Protein AF-A0A528C7E6-F1 (afdb_monomer_lite)

Sequence (175 aa):
MKSNLAALIAERKRYTLQKDDLTEEREGLDQNIRVALQEGREDLARAGIGRQDDIDAQAASIDKLIQDVDVRIDEARGALSAASAARRDSEERVTIARRAREAQKPGTVGNADGGFRKPAPGDRIAAALSSVARLTDLPAGKPRDNDLVELEEFGRQRRIDDRLATLRSELKSKK

Secondary structure (DSSP, 8-state):
-HHHHHHHHHHHHHHHHHHHHHHHHHHHHHHHHHHHHHTT-HHHHHHHHHHHHHHHHHHHHHHHHHHHHHHHHHHHHHHHHHHHHHHHHHHHHHHHHHHHHHT--S-----------PPPSSSHHHHHHHHHTTTS---TTPPPPHHHHHHHHHHHHHHHHHHHHHHHHHHHHT-

pLDDT: mean 84.11, std 18.46, range [39.59, 98.56]

Radius of gyration: 30.71 Å; chains: 1; bounding box: 66×32×84 Å

Foldseek 3Di:
DVVVLVVLVVVLVVLVVVLVVLVVVLVVLVVVLLVCVVVVVLVSNLVSLLSNVVSVVVSVVSVVVSVVSVVVSVVVVVVVVVVVVVVVVVVVVVVVVVVVVVPDDPDDDDDDDDDDDDDDPPDPPVVVVVVVVPPPPDPPDDPDDVVVVVVVVVVSSVVSVVVSVVSSVVVVVVD

Structure (mmCIF, N/CA/C/O backbone):
data_AF-A0A528C7E6-F1
#
_entry.id   AF-A0A528C7E6-F1
#
loop_
_atom_site.group_PDB
_atom_site.id
_atom_site.type_symbol
_atom_site.label_atom_id
_atom_site.label_alt_id
_atom_site.label_comp_id
_atom_site.label_asym_id
_atom_site.label_entity_id
_atom_site.label_seq_id
_atom_site.pdbx_PDB_ins_code
_atom_site.Cartn_x
_atom_site.Cartn_y
_atom_site.Cartn_z
_atom_site.occupancy
_atom_site.B_iso_or_equiv
_atom_site.auth_seq_id
_atom_site.auth_comp_id
_atom_site.auth_asym_id
_atom_site.auth_atom_id
_atom_site.pdbx_PDB_model_num
ATOM 1 N N . MET A 1 1 ? 10.446 -4.651 -25.663 1.00 65.00 1 MET A N 1
ATOM 2 C CA . MET A 1 1 ? 10.481 -3.351 -24.946 1.00 65.00 1 MET A CA 1
ATOM 3 C C . MET A 1 1 ? 9.103 -2.713 -24.782 1.00 65.00 1 MET A C 1
ATOM 5 O O . MET A 1 1 ? 8.677 -2.603 -23.644 1.00 65.00 1 MET A O 1
ATOM 9 N N . LYS A 1 2 ? 8.356 -2.372 -25.848 1.00 71.50 2 LYS A N 1
ATOM 10 C CA . LYS A 1 2 ? 7.000 -1.782 -25.707 1.00 71.50 2 LYS A CA 1
ATOM 11 C C . LYS A 1 2 ? 6.023 -2.644 -24.884 1.00 71.50 2 LYS A C 1
ATOM 13 O O . LYS A 1 2 ? 5.326 -2.116 -24.031 1.00 71.50 2 LYS A O 1
ATOM 18 N N . SER A 1 3 ? 6.052 -3.967 -25.075 1.00 82.06 3 SER A N 1
ATOM 19 C CA . SER A 1 3 ? 5.249 -4.914 -24.280 1.00 82.06 3 SER A CA 1
ATOM 20 C C . SER A 1 3 ? 5.619 -4.939 -22.791 1.00 82.06 3 SER A C 1
ATOM 22 O O . SER A 1 3 ? 4.750 -5.184 -21.967 1.00 82.06 3 SER A O 1
ATOM 24 N N . ASN A 1 4 ? 6.884 -4.674 -22.440 1.00 91.19 4 ASN A N 1
ATOM 25 C CA . ASN A 1 4 ? 7.329 -4.646 -21.043 1.00 91.19 4 ASN A CA 1
ATOM 26 C C . ASN A 1 4 ? 6.835 -3.374 -20.341 1.00 91.19 4 ASN A C 1
ATOM 28 O O . ASN A 1 4 ? 6.306 -3.438 -19.243 1.00 91.19 4 ASN A O 1
ATOM 32 N N . LEU A 1 5 ? 6.925 -2.223 -21.017 1.00 93.94 5 LEU A N 1
ATOM 33 C CA . LEU A 1 5 ? 6.391 -0.962 -20.49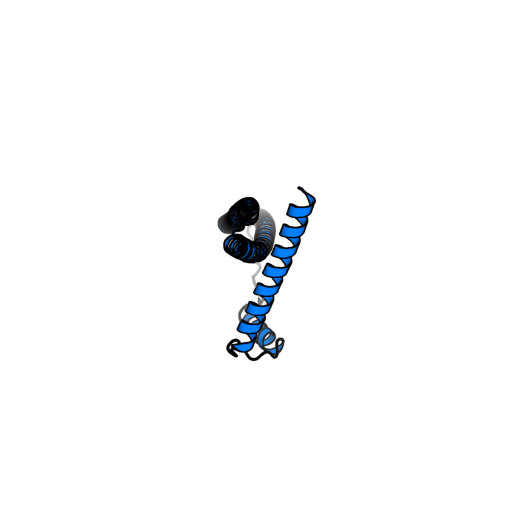7 1.00 93.94 5 LEU A CA 1
ATOM 34 C C . LEU A 1 5 ? 4.869 -1.031 -20.283 1.00 93.94 5 LEU A C 1
ATOM 36 O O . LEU A 1 5 ? 4.376 -0.573 -19.260 1.00 93.94 5 LEU A O 1
ATOM 40 N N . ALA A 1 6 ? 4.130 -1.631 -21.222 1.00 95.44 6 ALA A N 1
ATOM 41 C CA . ALA A 1 6 ? 2.690 -1.833 -21.066 1.00 95.44 6 ALA A CA 1
ATOM 42 C C . ALA A 1 6 ? 2.355 -2.727 -19.857 1.00 95.44 6 ALA A C 1
ATOM 44 O O . ALA A 1 6 ? 1.427 -2.415 -19.114 1.00 95.44 6 ALA A O 1
ATOM 45 N N . ALA A 1 7 ? 3.133 -3.792 -19.631 1.00 97.06 7 ALA A N 1
ATOM 46 C CA . ALA A 1 7 ? 2.972 -4.663 -18.469 1.00 97.06 7 ALA A CA 1
ATOM 47 C C . ALA A 1 7 ? 3.229 -3.919 -17.146 1.00 97.06 7 ALA A C 1
ATOM 49 O O . ALA A 1 7 ? 2.415 -4.024 -16.235 1.00 97.06 7 ALA A O 1
ATOM 50 N N . LEU A 1 8 ? 4.286 -3.101 -17.069 1.00 97.75 8 LEU A N 1
ATOM 51 C CA . LEU A 1 8 ? 4.590 -2.285 -15.884 1.00 97.75 8 LEU A CA 1
ATOM 52 C C . LEU A 1 8 ? 3.483 -1.267 -15.572 1.00 97.75 8 LEU A C 1
ATOM 54 O O . LEU A 1 8 ? 3.098 -1.089 -14.421 1.00 97.75 8 LEU A O 1
ATOM 58 N N . ILE A 1 9 ? 2.921 -0.620 -16.597 1.00 97.62 9 ILE A N 1
ATOM 59 C CA . ILE A 1 9 ? 1.802 0.320 -16.419 1.00 97.62 9 ILE A CA 1
ATOM 60 C C . ILE A 1 9 ? 0.554 -0.408 -15.897 1.00 97.62 9 ILE A C 1
ATOM 62 O O . ILE A 1 9 ? -0.154 0.119 -15.037 1.00 97.62 9 ILE A O 1
ATOM 66 N N . ALA A 1 10 ? 0.279 -1.613 -16.403 1.00 98.06 10 ALA A N 1
ATOM 67 C CA . ALA A 1 10 ? -0.830 -2.431 -15.920 1.00 98.06 10 ALA A CA 1
ATOM 68 C C . ALA A 1 10 ? -0.615 -2.884 -14.466 1.00 98.06 10 ALA A C 1
ATOM 70 O O . ALA A 1 10 ? -1.550 -2.824 -13.669 1.00 98.06 10 ALA A O 1
ATOM 71 N N . GLU A 1 11 ? 0.611 -3.276 -14.111 1.00 98.00 11 GLU A N 1
ATOM 72 C CA . GLU A 1 11 ? 1.003 -3.629 -12.742 1.00 98.00 11 GLU A CA 1
ATOM 73 C C . GLU A 1 11 ? 0.786 -2.453 -11.780 1.00 98.00 11 GLU A C 1
ATOM 75 O O . GLU A 1 11 ? 0.073 -2.598 -10.788 1.00 98.00 11 GLU A O 1
ATOM 80 N N . ARG A 1 12 ? 1.285 -1.259 -12.129 1.00 98.31 12 ARG A N 1
ATOM 81 C CA . ARG A 1 12 ? 1.049 -0.026 -11.363 1.00 98.31 12 ARG A CA 1
ATOM 82 C C . ARG A 1 12 ? -0.440 0.224 -11.139 1.00 98.31 12 ARG A C 1
ATOM 84 O O . ARG A 1 12 ? -0.858 0.479 -10.016 1.00 98.31 12 ARG A O 1
ATOM 91 N N . LYS A 1 13 ? -1.249 0.130 -12.202 1.00 98.38 13 LYS A N 1
ATOM 92 C CA . LYS A 1 13 ? -2.700 0.346 -12.118 1.00 98.38 13 LYS A CA 1
ATOM 93 C C . LYS A 1 13 ? -3.366 -0.655 -11.174 1.00 98.38 13 LYS A C 1
ATOM 95 O O . LYS A 1 13 ? -4.259 -0.269 -10.430 1.00 98.38 13 LYS A O 1
ATOM 100 N N . ARG A 1 14 ? -2.939 -1.920 -11.191 1.00 98.50 14 ARG A N 1
ATOM 101 C CA . ARG A 1 14 ? -3.454 -2.943 -10.273 1.00 98.50 14 ARG A CA 1
ATOM 102 C C . ARG A 1 14 ? -3.156 -2.585 -8.817 1.00 98.50 14 ARG A C 1
ATOM 104 O O . ARG A 1 14 ? -4.059 -2.689 -7.997 1.00 98.50 14 ARG A O 1
ATOM 111 N N . TYR A 1 15 ? -1.935 -2.147 -8.508 1.00 98.50 15 TYR A N 1
ATOM 112 C CA . TYR A 1 15 ? -1.591 -1.702 -7.155 1.00 98.50 15 TYR A CA 1
ATOM 113 C C . TYR A 1 15 ? -2.397 -0.474 -6.726 1.00 98.50 15 TYR A C 1
ATOM 115 O O . TYR A 1 15 ? -2.854 -0.427 -5.591 1.00 98.50 15 TYR A O 1
ATOM 123 N N . THR A 1 16 ? -2.633 0.481 -7.631 1.00 98.38 16 THR A N 1
ATOM 124 C CA . THR A 1 16 ? -3.508 1.628 -7.344 1.00 98.38 16 THR A CA 1
ATOM 125 C C . THR A 1 16 ? -4.923 1.178 -6.990 1.00 98.38 16 THR A C 1
ATOM 127 O O . THR A 1 16 ? -5.406 1.539 -5.929 1.00 98.38 16 THR A O 1
ATOM 130 N N . LEU A 1 17 ? -5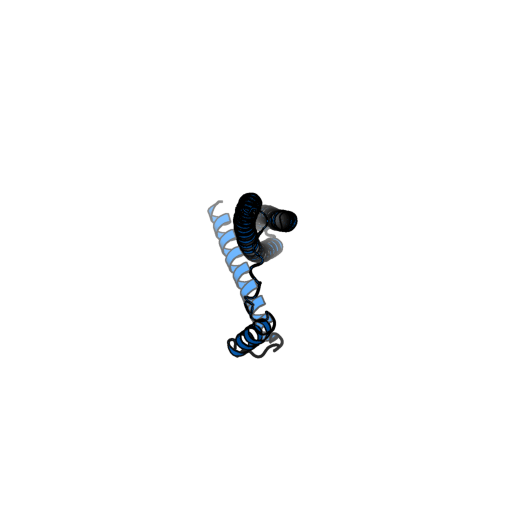.541 0.319 -7.806 1.00 98.56 17 LEU A N 1
ATOM 131 C CA . LEU A 1 17 ? -6.888 -0.194 -7.523 1.00 98.56 17 LEU A CA 1
ATOM 132 C C . LEU A 1 17 ? -6.949 -0.947 -6.190 1.00 98.56 17 LEU A C 1
ATOM 134 O O . LEU A 1 17 ? -7.847 -0.719 -5.397 1.00 98.56 17 LEU A O 1
ATOM 138 N N . GLN A 1 18 ? -5.952 -1.787 -5.906 1.00 98.38 18 GLN A N 1
ATOM 139 C CA . GLN A 1 18 ? -5.884 -2.501 -4.632 1.00 98.38 18 GLN A CA 1
ATOM 140 C C . GLN A 1 18 ? -5.774 -1.544 -3.432 1.00 98.38 18 GLN A C 1
ATOM 142 O O . GLN A 1 18 ? -6.316 -1.825 -2.365 1.00 98.38 18 GLN A O 1
ATOM 147 N N . LYS A 1 19 ? -5.057 -0.424 -3.581 1.00 98.19 19 LYS A N 1
ATOM 148 C CA . LYS A 1 19 ? -4.978 0.614 -2.549 1.00 98.19 19 LYS A CA 1
ATOM 149 C C . LYS A 1 19 ? -6.312 1.345 -2.380 1.00 98.19 19 LYS A C 1
ATOM 151 O O . LYS A 1 19 ? -6.688 1.649 -1.248 1.00 98.19 19 LYS A O 1
ATOM 156 N N . ASP A 1 20 ? -7.002 1.627 -3.479 1.00 98.12 20 ASP A N 1
ATOM 157 C CA . ASP A 1 20 ? -8.311 2.279 -3.458 1.00 98.12 20 ASP A CA 1
ATOM 158 C C . ASP A 1 20 ? -9.330 1.387 -2.727 1.00 98.12 20 ASP A C 1
ATOM 160 O O . ASP A 1 20 ? -9.953 1.849 -1.775 1.00 98.12 20 ASP A O 1
ATOM 164 N N . ASP A 1 21 ? -9.377 0.086 -3.042 1.00 98.25 21 ASP A N 1
ATOM 165 C CA . ASP A 1 21 ? -10.235 -0.897 -2.358 1.00 98.25 21 ASP A CA 1
ATOM 166 C C . ASP A 1 21 ? -9.981 -0.928 -0.835 1.00 98.25 21 ASP A C 1
ATOM 168 O O . ASP A 1 21 ? -10.910 -0.945 -0.026 1.00 98.25 21 ASP A O 1
ATOM 172 N N . LEU A 1 22 ? -8.707 -0.902 -0.421 1.00 98.12 22 LEU A N 1
ATOM 173 C CA . LEU A 1 22 ? -8.324 -0.831 0.994 1.00 98.12 22 LEU A CA 1
ATOM 174 C C . LEU A 1 22 ? -8.768 0.483 1.652 1.00 98.12 22 LEU A C 1
ATOM 176 O O . LEU A 1 22 ? -9.161 0.494 2.819 1.00 98.12 22 LEU A O 1
ATOM 180 N N . THR A 1 23 ? -8.709 1.591 0.916 1.00 95.94 23 THR A N 1
ATOM 181 C CA . THR A 1 23 ? -9.137 2.906 1.411 1.00 95.94 23 THR A CA 1
ATOM 182 C C . THR A 1 23 ? -10.649 2.927 1.630 1.00 95.94 23 THR A C 1
ATOM 184 O O . THR A 1 23 ? -11.101 3.349 2.693 1.00 95.94 23 THR A O 1
ATOM 187 N N . GLU A 1 24 ? -11.422 2.380 0.692 1.00 97.19 24 GLU A N 1
ATOM 188 C CA . GLU A 1 24 ? -12.873 2.224 0.833 1.00 97.19 24 GLU A CA 1
ATOM 189 C C . GLU A 1 24 ? -13.240 1.314 2.020 1.00 97.19 24 GLU A C 1
ATOM 191 O O . GLU A 1 24 ? -14.115 1.656 2.822 1.00 97.19 24 GLU A O 1
ATOM 196 N N . GLU A 1 25 ? -12.537 0.186 2.204 1.00 97.25 25 GLU A N 1
ATOM 197 C CA . GLU A 1 25 ? -12.730 -0.692 3.369 1.00 97.25 25 GLU A CA 1
ATOM 198 C C . GLU A 1 25 ? -12.493 0.074 4.682 1.00 97.25 25 GLU A C 1
ATOM 200 O O . GLU A 1 25 ? -13.289 -0.009 5.626 1.00 97.25 25 GLU A O 1
ATOM 205 N N . ARG A 1 26 ? -11.413 0.858 4.739 1.00 97.31 26 ARG A N 1
ATOM 206 C CA . ARG A 1 26 ? -11.045 1.661 5.908 1.00 97.31 26 ARG A CA 1
ATOM 207 C C . ARG A 1 26 ? -12.098 2.716 6.249 1.00 97.31 26 ARG A C 1
ATOM 209 O O . ARG A 1 26 ? -12.416 2.890 7.429 1.00 97.31 26 ARG A O 1
ATOM 216 N N . GLU A 1 27 ? -12.637 3.401 5.244 1.00 94.75 27 GLU A N 1
ATOM 217 C CA . GLU A 1 27 ? -13.721 4.378 5.408 1.00 94.75 27 GLU A CA 1
ATOM 218 C C . GLU A 1 27 ? -15.009 3.712 5.913 1.00 94.75 27 GLU A C 1
ATOM 220 O O . GLU A 1 27 ? -15.680 4.233 6.809 1.00 94.75 27 GLU A O 1
ATOM 225 N N . GLY A 1 28 ? -15.326 2.510 5.421 1.00 96.06 28 GLY A N 1
ATOM 226 C CA . GLY A 1 28 ? -16.428 1.705 5.949 1.00 96.06 28 GLY A CA 1
ATOM 227 C C . GLY A 1 28 ? -16.250 1.363 7.435 1.00 96.06 28 GLY A C 1
ATOM 228 O O . GLY A 1 28 ? -17.201 1.440 8.222 1.00 96.06 28 GLY A O 1
ATOM 229 N N . LEU A 1 29 ? -15.021 1.045 7.855 1.00 96.88 29 LEU A N 1
ATOM 230 C CA . LEU A 1 29 ? -14.702 0.790 9.263 1.00 96.88 29 LEU A CA 1
ATOM 231 C C . LEU A 1 29 ? -14.889 2.029 10.143 1.00 96.88 29 LEU A C 1
ATOM 233 O O . LEU A 1 29 ? -15.369 1.876 11.265 1.00 96.88 29 LEU A O 1
ATOM 237 N N . ASP A 1 30 ? -14.592 3.239 9.653 1.00 94.62 30 ASP A N 1
ATOM 238 C CA . ASP A 1 30 ? -14.800 4.477 10.424 1.00 94.62 30 ASP A CA 1
ATOM 239 C C . ASP A 1 30 ? -16.258 4.612 10.877 1.00 94.62 30 ASP A C 1
ATOM 241 O O . ASP A 1 30 ? -16.538 4.975 12.025 1.00 94.62 30 ASP A O 1
ATOM 245 N N . GLN A 1 31 ? -17.203 4.294 9.990 1.00 94.38 31 GLN A N 1
ATOM 246 C CA . GLN A 1 31 ? -18.621 4.330 10.327 1.00 94.38 31 GLN A CA 1
ATOM 247 C C . GLN A 1 31 ? -18.993 3.231 11.330 1.00 94.38 31 GLN A C 1
ATOM 249 O O . GLN A 1 31 ? -19.659 3.511 12.330 1.00 94.38 31 GLN A O 1
ATOM 254 N N . ASN A 1 32 ? -18.522 2.002 11.111 1.00 96.19 32 ASN A N 1
ATOM 255 C CA . ASN A 1 32 ? -18.817 0.862 11.982 1.00 96.19 32 ASN A CA 1
ATOM 256 C C . ASN A 1 32 ? -18.259 1.043 13.403 1.00 96.19 32 ASN A C 1
ATOM 258 O O . ASN A 1 32 ? -18.938 0.715 14.375 1.00 96.19 32 ASN A O 1
ATOM 262 N N . ILE A 1 33 ? -17.061 1.620 13.546 1.00 97.12 33 ILE A N 1
ATOM 263 C CA . ILE A 1 33 ? -16.441 1.915 14.847 1.00 97.12 33 ILE A CA 1
ATOM 264 C C . ILE A 1 33 ? -17.297 2.908 15.638 1.00 97.12 33 ILE A C 1
ATOM 266 O O . ILE A 1 33 ? -17.516 2.721 16.836 1.00 97.12 33 ILE A O 1
ATOM 270 N N . ARG A 1 34 ? -17.821 3.954 14.983 1.00 94.88 34 ARG A N 1
ATOM 271 C CA . ARG A 1 34 ? -18.697 4.935 15.644 1.00 94.88 34 ARG A CA 1
ATOM 272 C C . ARG A 1 34 ? -20.003 4.304 16.115 1.00 94.88 34 ARG A C 1
ATOM 274 O O . ARG A 1 34 ? -20.414 4.576 17.240 1.00 94.88 34 ARG A O 1
ATOM 281 N N . VAL A 1 35 ? -20.624 3.459 15.289 1.00 96.06 35 VAL A N 1
ATOM 282 C CA . VAL A 1 35 ? -21.840 2.717 15.666 1.00 96.06 35 VAL A CA 1
ATOM 283 C C . VAL A 1 35 ? -21.555 1.806 16.861 1.00 96.06 35 VAL A C 1
ATOM 285 O O . VAL A 1 35 ? -22.248 1.894 17.871 1.00 96.06 35 VAL A O 1
ATOM 288 N N . ALA A 1 36 ? -20.473 1.024 16.813 1.00 96.38 36 ALA A N 1
ATOM 289 C CA . ALA A 1 36 ? -20.076 0.145 17.910 1.00 96.38 36 ALA A CA 1
ATOM 290 C C . ALA A 1 36 ? -19.856 0.913 19.227 1.00 96.38 36 ALA A C 1
ATOM 292 O O . ALA A 1 36 ? -20.334 0.491 20.278 1.00 96.38 36 ALA A O 1
ATOM 293 N N . LEU A 1 37 ? -19.201 2.079 19.179 1.00 95.81 37 LEU A N 1
ATOM 294 C CA . LEU A 1 37 ? -19.024 2.944 20.350 1.00 95.81 37 LEU A CA 1
ATOM 295 C C . LEU A 1 37 ? -20.350 3.482 20.904 1.00 95.81 37 LEU A C 1
ATOM 297 O O . LEU A 1 37 ? -20.514 3.565 22.119 1.00 95.81 37 LEU A O 1
ATOM 301 N N . GLN A 1 38 ? -21.294 3.854 20.038 1.00 94.31 38 GLN A N 1
ATOM 302 C CA . GLN A 1 38 ? -22.616 4.331 20.456 1.00 94.31 38 GLN A CA 1
ATOM 303 C C . GLN A 1 38 ? -23.463 3.221 21.090 1.00 94.31 38 GLN A C 1
ATOM 305 O O . GLN A 1 38 ? -24.203 3.493 22.034 1.00 94.31 38 GLN A O 1
ATOM 310 N N . GLU A 1 39 ? -23.317 1.987 20.609 1.00 95.75 39 GLU A N 1
ATOM 311 C CA . GLU A 1 39 ? -23.972 0.788 21.144 1.00 95.75 39 GLU A CA 1
ATOM 312 C C . GLU A 1 39 ? -23.271 0.210 22.388 1.00 95.75 39 GLU A C 1
ATOM 314 O O . GLU A 1 39 ? -23.733 -0.781 22.950 1.00 95.75 39 GLU A O 1
ATOM 319 N N . GLY A 1 40 ? -22.151 0.797 22.831 1.00 93.56 40 GLY A N 1
ATOM 320 C CA . GLY A 1 40 ? -21.367 0.296 23.967 1.00 93.56 40 GLY A CA 1
ATOM 321 C C . GLY A 1 40 ? -20.566 -0.980 23.671 1.00 93.56 40 GLY A C 1
ATOM 322 O O . GLY A 1 40 ? -20.067 -1.625 24.591 1.00 93.56 40 GLY A O 1
ATOM 323 N N . ARG A 1 41 ? -20.414 -1.344 22.395 1.00 96.75 41 ARG A N 1
ATOM 324 C CA . ARG A 1 41 ? -19.663 -2.515 21.912 1.00 96.75 41 ARG A CA 1
ATOM 325 C C . ARG A 1 41 ? -18.195 -2.164 21.690 1.00 96.75 41 ARG A C 1
ATOM 327 O O . ARG A 1 41 ? -17.700 -2.053 20.567 1.00 96.75 41 ARG A O 1
ATOM 334 N N . GLU A 1 42 ? -17.500 -1.906 22.791 1.00 94.88 42 GLU A N 1
ATOM 335 C CA . GLU A 1 42 ? -16.117 -1.416 22.782 1.00 94.88 42 GLU A CA 1
ATOM 336 C C . GLU A 1 42 ? -15.113 -2.431 22.219 1.00 94.88 42 GLU A C 1
ATOM 338 O O . GLU A 1 42 ? -14.096 -2.039 21.648 1.00 94.88 42 GLU A O 1
ATOM 343 N N . ASP A 1 43 ? -15.410 -3.722 22.351 1.00 96.25 43 ASP A N 1
ATOM 344 C CA . ASP A 1 43 ? -14.664 -4.838 21.772 1.00 96.25 43 ASP A CA 1
ATOM 345 C C . ASP A 1 43 ? -14.657 -4.779 20.237 1.00 96.25 43 ASP A C 1
ATOM 347 O O . ASP A 1 43 ? -13.596 -4.871 19.616 1.00 96.25 43 ASP A O 1
ATOM 351 N N . LEU A 1 44 ? -15.818 -4.524 19.625 1.00 96.75 44 LEU A N 1
ATOM 352 C CA . LEU A 1 44 ? -15.927 -4.330 18.180 1.00 96.75 44 LEU A CA 1
ATOM 353 C C . LEU A 1 44 ? -15.223 -3.059 17.714 1.00 96.75 44 LEU A C 1
ATOM 355 O O . LEU A 1 44 ? -14.557 -3.073 16.682 1.00 96.75 44 LEU A O 1
ATOM 359 N N . ALA A 1 45 ? -15.352 -1.965 18.466 1.00 97.25 45 ALA A N 1
ATOM 360 C CA . ALA A 1 45 ? -14.655 -0.724 18.145 1.00 97.25 45 ALA A CA 1
ATOM 361 C C . ALA A 1 45 ? -13.129 -0.922 18.181 1.00 97.25 45 ALA A C 1
ATOM 363 O O . ALA A 1 45 ? -12.428 -0.502 17.264 1.00 97.25 45 ALA A O 1
ATOM 364 N N . ARG A 1 46 ? -12.620 -1.627 19.200 1.00 96.69 46 ARG A N 1
ATOM 365 C CA . ARG A 1 46 ? -11.203 -1.993 19.340 1.00 96.69 46 ARG A CA 1
ATOM 366 C C . ARG A 1 46 ? -10.728 -2.865 18.175 1.00 96.69 46 ARG A C 1
ATOM 368 O O . ARG A 1 46 ? -9.683 -2.578 17.594 1.00 96.69 46 ARG A O 1
ATOM 375 N N . ALA A 1 47 ? -11.505 -3.882 17.795 1.00 96.56 47 ALA A N 1
ATOM 376 C CA . ALA A 1 47 ? -11.204 -4.727 16.640 1.00 96.56 47 ALA A CA 1
ATOM 377 C C . ALA A 1 47 ? -11.199 -3.931 15.322 1.00 96.56 47 ALA A C 1
ATOM 379 O O . ALA A 1 47 ? -10.296 -4.099 14.504 1.00 96.56 47 ALA A O 1
ATOM 380 N N . GLY A 1 48 ? -12.163 -3.021 15.144 1.00 97.38 48 GLY A N 1
ATOM 381 C CA . GLY A 1 48 ? -12.243 -2.137 13.983 1.00 97.38 48 GLY A CA 1
ATOM 382 C C . GLY A 1 48 ? -11.030 -1.215 13.861 1.00 97.38 48 GLY A C 1
ATOM 383 O O . GLY A 1 48 ? -10.441 -1.134 12.787 1.00 97.38 48 GLY A O 1
ATOM 384 N N . ILE A 1 49 ? -10.601 -0.582 14.958 1.00 97.69 49 ILE A N 1
ATOM 385 C CA 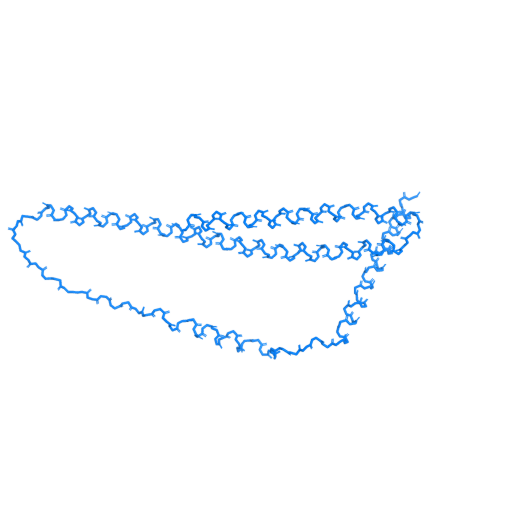. ILE A 1 49 ? -9.388 0.256 14.984 1.00 97.69 49 ILE A CA 1
ATOM 386 C C . ILE A 1 49 ? -8.147 -0.576 14.637 1.00 97.69 49 ILE A C 1
ATOM 388 O O . ILE A 1 49 ? -7.335 -0.145 13.824 1.00 97.69 49 ILE A O 1
ATOM 392 N N . GLY A 1 50 ? -8.019 -1.784 15.197 1.00 97.19 50 GLY A N 1
ATOM 393 C CA . GLY A 1 50 ? -6.914 -2.684 14.859 1.00 97.19 50 GLY A CA 1
ATOM 394 C C . GLY A 1 50 ? -6.884 -3.041 13.370 1.00 97.19 50 GLY A C 1
ATOM 395 O O . GLY A 1 50 ? -5.827 -3.000 12.748 1.00 97.19 50 GLY A O 1
ATOM 396 N N . ARG A 1 51 ? -8.047 -3.315 12.766 1.00 97.50 51 ARG A N 1
ATOM 397 C CA . ARG A 1 51 ? -8.148 -3.557 11.321 1.00 97.50 51 ARG A CA 1
ATOM 398 C C . ARG A 1 51 ? -7.778 -2.318 10.500 1.00 97.50 51 ARG A C 1
ATOM 400 O O . ARG A 1 51 ? -7.128 -2.473 9.473 1.00 97.50 51 ARG A O 1
ATOM 407 N N . GLN A 1 52 ? -8.141 -1.113 10.943 1.00 97.62 52 GLN A N 1
ATOM 408 C CA . GLN A 1 52 ? -7.708 0.124 10.283 1.00 97.62 52 GLN A CA 1
ATOM 409 C C . GLN A 1 52 ? -6.187 0.284 10.302 1.00 97.62 52 GLN A C 1
ATOM 411 O O . GLN A 1 52 ? -5.617 0.603 9.265 1.00 97.62 52 GLN A O 1
ATOM 416 N N . ASP A 1 53 ? -5.532 0.024 11.439 1.00 96.38 53 ASP A N 1
ATOM 417 C CA . ASP A 1 53 ? -4.064 0.052 11.529 1.00 96.38 53 ASP A CA 1
ATOM 418 C C . ASP A 1 53 ? -3.426 -0.954 10.553 1.00 96.38 53 ASP A C 1
ATOM 420 O O . ASP A 1 53 ? -2.446 -0.640 9.874 1.00 96.38 53 ASP A O 1
ATOM 424 N N . ASP A 1 54 ? -3.996 -2.159 10.451 1.00 96.81 54 ASP A N 1
ATOM 425 C CA . ASP A 1 54 ? -3.499 -3.194 9.541 1.00 96.81 54 ASP A CA 1
ATOM 426 C C . ASP A 1 54 ? -3.681 -2.790 8.068 1.00 96.81 54 ASP A C 1
ATOM 428 O O . ASP A 1 54 ? -2.790 -3.022 7.247 1.00 96.81 54 ASP A O 1
ATOM 432 N N . ILE A 1 55 ? -4.814 -2.168 7.726 1.00 98.12 55 ILE A N 1
ATOM 433 C CA . ILE A 1 55 ? -5.073 -1.620 6.389 1.00 98.12 55 ILE A CA 1
ATOM 434 C C . ILE A 1 55 ? -4.096 -0.483 6.073 1.00 98.12 55 ILE A C 1
ATOM 436 O O . ILE A 1 55 ? -3.508 -0.476 4.993 1.00 98.12 55 ILE A O 1
ATOM 440 N N . ASP A 1 56 ? -3.865 0.438 7.012 1.00 96.44 56 ASP A N 1
ATOM 441 C CA . ASP A 1 56 ? -2.938 1.562 6.839 1.00 96.44 56 ASP A CA 1
ATOM 442 C C . ASP A 1 56 ? -1.504 1.057 6.588 1.00 96.44 56 ASP A C 1
ATOM 444 O O . ASP A 1 56 ? -0.796 1.556 5.706 1.00 96.44 56 ASP A O 1
ATOM 448 N N . ALA A 1 57 ? -1.090 -0.003 7.289 1.00 96.62 57 ALA A N 1
ATOM 449 C CA . ALA A 1 57 ? 0.190 -0.664 7.048 1.00 96.62 57 ALA A CA 1
ATOM 450 C C . ALA A 1 57 ? 0.264 -1.327 5.658 1.00 96.62 57 ALA A C 1
ATOM 452 O O . ALA A 1 57 ? 1.288 -1.219 4.973 1.00 96.62 57 ALA A O 1
ATOM 453 N N . GLN A 1 58 ? -0.810 -1.990 5.217 1.00 98.19 58 GLN A N 1
ATOM 454 C CA . GLN A 1 58 ? -0.890 -2.585 3.878 1.00 98.19 58 GLN A CA 1
ATOM 455 C C . GLN A 1 58 ? -0.834 -1.517 2.781 1.00 98.19 58 GLN A C 1
ATOM 457 O O . GLN A 1 58 ? -0.046 -1.655 1.843 1.00 98.19 58 GLN A O 1
ATOM 462 N N . ALA A 1 59 ? -1.595 -0.430 2.921 1.00 98.00 59 ALA A N 1
ATOM 463 C CA . ALA A 1 59 ? -1.596 0.694 1.990 1.00 98.00 59 ALA A CA 1
ATOM 464 C C . ALA A 1 59 ? -0.200 1.327 1.876 1.00 98.00 59 ALA A C 1
A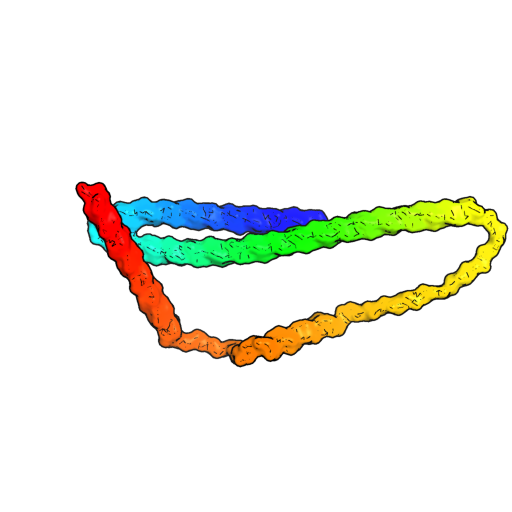TOM 466 O O . ALA A 1 59 ? 0.291 1.538 0.767 1.00 98.00 59 ALA A O 1
ATOM 467 N N . ALA A 1 60 ? 0.493 1.526 3.003 1.00 97.62 60 ALA A N 1
ATOM 468 C CA . ALA A 1 60 ? 1.868 2.021 3.011 1.00 97.62 60 ALA A CA 1
ATOM 469 C C . ALA A 1 60 ? 2.853 1.058 2.324 1.00 97.62 60 ALA A C 1
ATOM 471 O O . ALA A 1 60 ? 3.824 1.491 1.698 1.00 97.62 60 ALA A O 1
ATOM 472 N N . SER A 1 61 ? 2.627 -0.256 2.419 1.00 98.25 61 SER A N 1
ATOM 473 C CA . SER A 1 61 ? 3.431 -1.229 1.677 1.00 98.25 61 SER A CA 1
ATOM 474 C C . SER A 1 61 ? 3.149 -1.178 0.176 1.00 98.25 61 SER A C 1
ATOM 476 O O . SER A 1 61 ? 4.088 -1.276 -0.612 1.00 98.25 61 SER A O 1
ATOM 478 N N . ILE A 1 62 ? 1.887 -1.017 -0.228 1.00 98.38 62 ILE A N 1
ATOM 479 C CA . ILE A 1 62 ? 1.504 -0.864 -1.636 1.00 98.38 62 ILE A CA 1
ATOM 480 C C . ILE A 1 62 ? 2.090 0.425 -2.220 1.00 98.38 62 ILE A C 1
ATOM 482 O O . ILE A 1 62 ? 2.577 0.404 -3.346 1.00 98.38 62 ILE A O 1
ATOM 486 N N . ASP A 1 63 ? 2.149 1.514 -1.453 1.00 98.31 63 ASP A N 1
ATOM 487 C CA . ASP A 1 63 ? 2.794 2.757 -1.894 1.00 98.31 63 ASP A CA 1
ATOM 488 C C . ASP A 1 63 ? 4.268 2.556 -2.254 1.00 98.31 63 ASP A C 1
ATOM 490 O O . ASP A 1 63 ? 4.735 3.073 -3.269 1.00 98.31 63 ASP A O 1
ATOM 494 N N . LYS A 1 64 ? 4.994 1.738 -1.484 1.00 98.25 64 LYS A N 1
ATOM 495 C CA . LYS A 1 64 ? 6.379 1.372 -1.819 1.00 98.25 64 LYS A CA 1
ATOM 496 C C . LYS A 1 64 ? 6.458 0.550 -3.107 1.00 98.25 64 LYS A C 1
ATOM 498 O O . LYS A 1 64 ? 7.369 0.762 -3.901 1.00 98.25 64 LYS A O 1
ATOM 503 N N . LEU A 1 65 ? 5.510 -0.362 -3.333 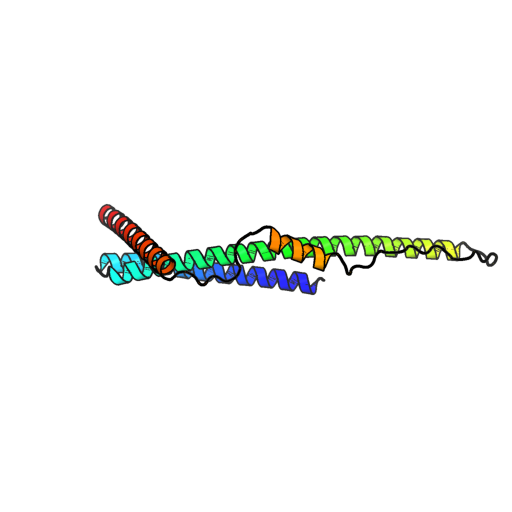1.00 98.31 65 LEU A N 1
ATOM 504 C CA . LEU A 1 65 ? 5.442 -1.140 -4.577 1.00 98.31 65 LEU A CA 1
ATOM 505 C C . LEU A 1 65 ? 5.139 -0.246 -5.785 1.00 98.31 65 LEU A C 1
ATOM 507 O O . LEU A 1 65 ? 5.751 -0.412 -6.836 1.00 98.31 65 LEU A O 1
ATOM 511 N N . ILE A 1 66 ? 4.237 0.727 -5.640 1.00 98.50 66 ILE A N 1
ATOM 512 C CA . ILE A 1 66 ? 3.949 1.715 -6.687 1.00 98.50 66 ILE A CA 1
ATOM 513 C C . ILE A 1 66 ? 5.208 2.525 -7.007 1.00 98.50 66 ILE A C 1
ATOM 515 O O . ILE A 1 66 ? 5.540 2.666 -8.181 1.00 98.50 66 ILE A O 1
ATOM 519 N N . GLN A 1 67 ? 5.935 2.994 -5.987 1.00 98.56 67 GLN A N 1
ATOM 520 C CA . GLN A 1 67 ? 7.194 3.722 -6.173 1.00 98.56 67 GLN A CA 1
ATOM 521 C C . GLN A 1 67 ? 8.245 2.889 -6.920 1.00 98.56 67 GLN A C 1
ATOM 523 O O . GLN A 1 67 ? 8.871 3.397 -7.848 1.00 98.56 67 GLN A O 1
ATOM 528 N N . ASP A 1 68 ? 8.418 1.612 -6.567 1.00 98.31 68 ASP A N 1
ATOM 529 C CA . ASP A 1 68 ? 9.341 0.711 -7.273 1.00 98.31 68 ASP A CA 1
ATOM 530 C C . ASP A 1 68 ? 8.953 0.528 -8.750 1.00 98.31 68 ASP A C 1
ATOM 532 O O . ASP A 1 68 ? 9.786 0.637 -9.655 1.00 98.31 68 ASP A O 1
ATOM 536 N N . VAL A 1 69 ? 7.663 0.311 -9.022 1.00 98.12 69 VAL A N 1
ATOM 537 C CA . VAL A 1 69 ? 7.171 0.181 -10.398 1.00 98.12 69 VAL A CA 1
ATOM 538 C C . VAL A 1 69 ? 7.341 1.486 -11.178 1.00 98.12 69 VAL A C 1
ATOM 540 O O . VAL A 1 69 ? 7.707 1.432 -12.353 1.00 98.12 69 VAL A O 1
ATOM 543 N N . ASP A 1 70 ? 7.125 2.647 -10.556 1.00 98.44 70 ASP A N 1
ATOM 544 C CA . ASP A 1 70 ? 7.331 3.954 -11.189 1.00 98.44 70 ASP A CA 1
ATOM 545 C C . ASP A 1 70 ? 8.800 4.147 -11.609 1.00 98.44 70 ASP A C 1
ATOM 547 O O . ASP A 1 70 ? 9.062 4.519 -12.756 1.00 98.44 70 ASP A O 1
ATOM 551 N N . VAL A 1 71 ? 9.761 3.770 -10.755 1.00 98.44 71 VAL A N 1
ATOM 552 C CA . VAL A 1 71 ? 11.194 3.766 -11.110 1.00 98.44 71 VAL A CA 1
ATOM 553 C C . VAL A 1 71 ? 11.452 2.872 -12.328 1.00 98.44 71 VAL A C 1
ATOM 555 O O . VAL A 1 71 ? 12.062 3.307 -13.308 1.00 98.44 71 VAL A O 1
ATOM 558 N N . ARG A 1 72 ? 10.920 1.645 -12.330 1.00 97.62 72 ARG A N 1
ATOM 559 C CA . ARG A 1 72 ? 11.077 0.699 -13.453 1.00 97.62 72 ARG A CA 1
ATOM 560 C C . ARG A 1 72 ? 10.428 1.203 -14.746 1.00 97.62 72 ARG A C 1
ATOM 562 O O . ARG A 1 72 ? 10.925 0.925 -15.842 1.00 97.62 72 ARG A O 1
ATOM 569 N N . ILE A 1 73 ? 9.315 1.933 -14.654 1.00 97.81 73 ILE A N 1
ATOM 570 C CA . ILE A 1 73 ? 8.658 2.576 -15.802 1.00 97.81 73 ILE A CA 1
ATOM 571 C C . ILE A 1 73 ? 9.575 3.639 -16.409 1.00 97.81 73 ILE A C 1
ATOM 573 O O . ILE A 1 73 ? 9.735 3.673 -17.636 1.00 97.81 73 ILE A O 1
ATOM 577 N N . ASP A 1 74 ? 10.185 4.482 -15.581 1.00 97.81 74 ASP A N 1
ATOM 578 C CA . ASP A 1 74 ? 11.066 5.553 -16.043 1.00 97.81 74 ASP A CA 1
ATOM 579 C C . ASP A 1 74 ? 12.355 5.007 -16.665 1.00 97.81 74 ASP A C 1
ATOM 581 O O . ASP A 1 74 ? 12.745 5.434 -17.758 1.00 97.81 74 ASP A O 1
ATOM 585 N N . GLU A 1 75 ? 12.946 3.969 -16.072 1.00 96.31 75 GLU A N 1
ATOM 586 C CA . GLU A 1 75 ? 14.063 3.228 -16.667 1.00 96.31 75 GLU A CA 1
ATOM 587 C C . GLU A 1 75 ? 13.696 2.643 -18.039 1.00 96.31 75 GLU A C 1
ATOM 589 O O . GLU A 1 75 ? 14.431 2.804 -19.021 1.00 96.31 75 GLU A O 1
ATOM 594 N N . ALA A 1 76 ? 12.528 1.998 -18.150 1.00 96.06 76 ALA A N 1
ATOM 595 C CA . ALA A 1 76 ? 12.068 1.404 -19.403 1.00 96.06 76 ALA A CA 1
ATOM 596 C C . ALA A 1 76 ? 11.816 2.464 -20.493 1.00 96.06 76 ALA A C 1
ATOM 598 O O . ALA A 1 76 ? 12.107 2.227 -21.673 1.00 96.06 76 ALA A O 1
ATOM 599 N N . ARG A 1 77 ? 11.296 3.640 -20.116 1.00 96.19 77 ARG A N 1
ATOM 600 C CA . ARG A 1 77 ? 11.122 4.792 -21.015 1.00 96.19 77 ARG A CA 1
ATOM 601 C C . ARG A 1 77 ? 12.466 5.342 -21.486 1.00 96.19 77 ARG A C 1
ATOM 603 O O . ARG A 1 77 ? 12.635 5.561 -22.688 1.00 96.19 77 ARG A O 1
ATOM 610 N N . GLY A 1 78 ? 13.427 5.503 -20.577 1.00 96.50 78 GLY A N 1
ATOM 611 C CA . GLY A 1 78 ? 14.788 5.935 -20.898 1.00 96.50 78 GLY A CA 1
ATOM 612 C C . GLY A 1 78 ? 15.481 4.980 -21.872 1.00 96.50 78 GLY A C 1
ATOM 613 O O . GLY A 1 78 ? 15.981 5.407 -22.915 1.00 96.50 78 GLY A O 1
ATOM 614 N N . ALA A 1 79 ? 15.415 3.674 -21.601 1.00 94.75 79 ALA A N 1
ATOM 615 C CA . ALA A 1 79 ? 15.966 2.642 -22.476 1.00 94.75 79 ALA A CA 1
ATOM 616 C C . ALA A 1 79 ? 15.327 2.657 -23.874 1.00 94.75 79 ALA A C 1
ATOM 618 O O . ALA A 1 79 ? 16.027 2.542 -24.884 1.00 94.75 79 ALA A O 1
ATOM 619 N N . LEU A 1 80 ? 14.005 2.846 -23.958 1.00 94.62 80 LEU A N 1
ATOM 620 C CA . LEU A 1 80 ? 13.309 2.952 -25.240 1.00 94.62 80 LEU A CA 1
ATOM 621 C C . LEU A 1 80 ? 13.746 4.196 -26.028 1.00 94.62 80 LEU A C 1
ATOM 623 O O . LEU A 1 80 ? 13.950 4.105 -27.241 1.00 94.62 80 LEU A O 1
ATOM 627 N N . SER A 1 81 ? 13.913 5.334 -25.350 1.00 95.62 81 SER A N 1
ATOM 628 C CA . SER A 1 81 ? 14.408 6.572 -25.959 1.00 95.62 81 SER A CA 1
ATOM 629 C C . SER A 1 81 ? 15.817 6.382 -26.526 1.00 95.62 81 SER A C 1
ATOM 631 O O . SER A 1 81 ? 16.035 6.610 -27.719 1.00 95.62 81 SER A O 1
ATOM 633 N N . ALA A 1 82 ? 16.739 5.839 -25.725 1.00 95.94 82 ALA A N 1
ATOM 634 C CA . ALA A 1 82 ? 18.108 5.549 -26.145 1.00 95.94 82 ALA A CA 1
ATOM 635 C C . ALA A 1 82 ? 18.158 4.574 -27.334 1.00 95.94 82 ALA A C 1
ATOM 637 O O . ALA A 1 82 ? 18.861 4.820 -28.314 1.00 95.94 82 ALA A O 1
ATOM 638 N N . ALA A 1 83 ? 17.358 3.504 -27.299 1.00 93.94 83 ALA A N 1
ATOM 639 C CA . ALA A 1 83 ? 17.262 2.552 -28.402 1.00 93.94 83 ALA A CA 1
ATOM 640 C C . ALA A 1 83 ? 16.726 3.203 -29.687 1.00 93.94 83 ALA A C 1
ATOM 642 O O . ALA A 1 83 ? 17.194 2.894 -30.783 1.00 93.94 83 ALA A O 1
ATOM 643 N N . SER A 1 84 ? 15.762 4.122 -29.569 1.00 95.06 84 SER A N 1
ATOM 644 C CA . SER A 1 84 ? 15.229 4.854 -30.721 1.00 95.06 84 SER A CA 1
ATOM 645 C C . SER A 1 84 ? 16.256 5.809 -31.335 1.00 95.06 84 SER A C 1
ATOM 647 O O . SER A 1 84 ? 16.353 5.888 -32.558 1.00 95.06 84 SER A O 1
ATOM 649 N N . ALA A 1 85 ? 17.064 6.477 -30.506 1.00 95.62 85 ALA A N 1
ATOM 650 C CA . ALA A 1 85 ? 18.146 7.343 -30.959 1.00 95.62 85 ALA A CA 1
ATOM 651 C C . ALA A 1 85 ? 19.249 6.533 -31.657 1.00 95.62 85 ALA A C 1
ATOM 653 O O . ALA A 1 85 ? 19.623 6.855 -32.781 1.00 95.62 85 ALA A O 1
ATOM 654 N N . ALA A 1 86 ? 19.690 5.427 -31.049 1.00 95.31 86 ALA A N 1
ATOM 655 C CA . ALA A 1 86 ? 20.687 4.529 -31.635 1.00 95.31 86 ALA A CA 1
ATOM 656 C C . ALA A 1 86 ? 20.224 3.933 -32.974 1.00 95.31 86 ALA A C 1
ATOM 658 O O . ALA A 1 86 ? 21.021 3.764 -33.898 1.00 95.31 86 ALA A O 1
ATOM 659 N N . ARG A 1 87 ? 18.924 3.636 -33.098 1.00 95.31 87 ARG A N 1
ATOM 660 C CA . ARG A 1 87 ? 18.332 3.186 -34.358 1.00 95.31 87 ARG A CA 1
ATOM 661 C C . ARG A 1 87 ? 18.417 4.269 -35.438 1.00 95.31 87 ARG A C 1
ATOM 663 O O . ARG A 1 87 ? 18.833 3.946 -36.543 1.00 95.31 87 ARG A O 1
ATOM 670 N N . ARG A 1 88 ? 18.064 5.522 -35.128 1.00 95.56 88 ARG A N 1
ATOM 671 C CA . ARG A 1 88 ? 18.157 6.645 -36.083 1.00 95.56 88 ARG A CA 1
ATOM 672 C C . ARG A 1 88 ? 19.598 6.894 -36.532 1.00 95.56 88 ARG A C 1
ATOM 674 O O . ARG A 1 88 ? 19.834 6.998 -37.728 1.00 95.56 88 ARG A O 1
ATOM 681 N N . ASP A 1 89 ? 20.547 6.904 -35.596 1.00 94.81 89 ASP A N 1
ATOM 682 C CA . ASP A 1 89 ? 21.981 7.021 -35.907 1.00 94.81 89 ASP A CA 1
ATOM 683 C C . ASP A 1 89 ? 22.448 5.881 -36.827 1.00 94.81 89 ASP A C 1
ATOM 685 O O . ASP A 1 89 ? 23.101 6.102 -37.844 1.00 94.81 89 ASP A O 1
ATOM 689 N N . SER A 1 90 ? 22.044 4.643 -36.532 1.00 94.94 90 SER A N 1
ATOM 690 C CA . SER A 1 90 ? 22.386 3.488 -37.370 1.00 94.94 90 SER A CA 1
ATOM 691 C C . SER A 1 90 ? 21.774 3.584 -38.773 1.00 94.94 90 SER A C 1
ATOM 693 O O . SER A 1 90 ? 22.452 3.285 -39.755 1.00 94.94 90 SER A O 1
ATOM 695 N N . GLU A 1 91 ? 20.511 4.010 -38.883 1.00 95.06 91 GLU A N 1
ATOM 696 C CA . GLU A 1 91 ? 19.837 4.259 -40.163 1.00 95.06 91 GLU A CA 1
ATOM 697 C C . GLU A 1 91 ? 20.587 5.332 -40.972 1.00 95.06 91 GLU A C 1
ATOM 699 O O . GLU A 1 91 ? 20.879 5.120 -42.151 1.00 95.06 91 GLU A O 1
ATOM 704 N N . GLU A 1 92 ? 20.994 6.435 -40.339 1.00 94.25 92 GLU A N 1
ATOM 705 C CA . GLU A 1 92 ? 21.791 7.488 -40.971 1.00 94.25 92 GLU A CA 1
ATOM 706 C C . GLU A 1 92 ? 23.142 6.955 -41.469 1.00 94.25 92 GLU A C 1
ATOM 708 O O . GLU A 1 92 ? 23.481 7.115 -42.646 1.00 94.25 92 GLU A O 1
ATOM 713 N N . ARG A 1 93 ? 23.875 6.211 -40.634 1.00 92.06 93 ARG A N 1
ATOM 714 C CA . ARG A 1 93 ? 25.159 5.596 -41.009 1.00 92.06 93 ARG A CA 1
ATOM 715 C C . ARG A 1 93 ? 25.023 4.638 -42.192 1.00 92.06 93 ARG A C 1
ATOM 717 O O . ARG A 1 93 ? 25.878 4.645 -43.078 1.00 92.06 93 ARG A O 1
ATOM 724 N N . VAL A 1 94 ? 23.941 3.858 -42.256 1.00 93.88 94 VAL A N 1
ATOM 725 C CA . VAL A 1 94 ? 23.635 2.997 -43.412 1.00 93.88 94 VAL A CA 1
ATOM 726 C C . VAL A 1 94 ? 23.395 3.835 -44.669 1.00 93.88 94 VAL A C 1
ATOM 728 O O . VAL A 1 94 ? 23.924 3.500 -45.732 1.00 93.88 94 VAL A O 1
ATOM 731 N N . THR A 1 95 ? 22.647 4.940 -44.577 1.00 92.88 95 THR A N 1
ATOM 732 C CA . THR A 1 95 ? 22.413 5.810 -45.743 1.00 92.88 95 THR A CA 1
ATOM 733 C C . THR A 1 95 ? 23.694 6.464 -46.258 1.00 92.88 95 THR A C 1
ATOM 735 O O . THR A 1 95 ? 23.907 6.483 -47.472 1.00 92.88 95 THR A O 1
ATOM 738 N N . ILE A 1 96 ? 24.566 6.936 -45.361 1.00 91.62 96 ILE A N 1
ATOM 739 C CA . ILE A 1 96 ? 25.874 7.509 -45.702 1.00 91.62 96 ILE A CA 1
ATOM 740 C C . ILE A 1 96 ? 26.752 6.446 -46.369 1.00 91.62 96 ILE A C 1
ATOM 742 O O . ILE A 1 96 ? 27.298 6.692 -47.443 1.00 91.62 96 ILE A O 1
ATOM 746 N N . ALA A 1 97 ? 26.840 5.245 -45.788 1.00 89.06 97 ALA A N 1
ATOM 747 C CA . ALA A 1 97 ? 27.632 4.148 -46.342 1.00 89.06 97 ALA A CA 1
ATOM 748 C C . ALA A 1 97 ? 27.143 3.715 -47.733 1.00 89.06 97 ALA A C 1
ATOM 750 O O . ALA A 1 97 ? 27.957 3.437 -48.614 1.00 89.06 97 ALA A O 1
ATOM 751 N N . ARG A 1 98 ? 25.823 3.686 -47.957 1.00 91.19 98 ARG A N 1
ATOM 752 C CA . ARG A 1 98 ? 25.242 3.399 -49.276 1.00 91.19 98 ARG A CA 1
ATOM 753 C C . ARG A 1 98 ? 25.612 4.475 -50.300 1.00 91.19 98 ARG A C 1
ATOM 755 O O . ARG A 1 98 ? 26.117 4.126 -51.361 1.00 91.19 98 ARG A O 1
ATOM 762 N N . ARG A 1 99 ? 25.446 5.762 -49.964 1.00 88.25 99 ARG A N 1
ATOM 763 C CA . ARG A 1 99 ? 25.846 6.881 -50.842 1.00 88.25 99 ARG A CA 1
ATOM 764 C C . ARG A 1 99 ? 27.340 6.843 -51.170 1.00 88.25 99 ARG A C 1
ATOM 766 O O . ARG A 1 99 ? 27.719 7.064 -52.313 1.00 88.25 99 ARG A O 1
ATOM 773 N N . ALA A 1 100 ? 28.184 6.524 -50.188 1.00 84.94 100 ALA A N 1
ATOM 774 C CA . ALA A 1 100 ? 29.624 6.391 -50.391 1.00 84.94 100 ALA A CA 1
ATOM 775 C C . ALA A 1 100 ? 29.977 5.244 -51.356 1.00 84.94 100 ALA A C 1
ATOM 777 O O . ALA A 1 100 ? 30.864 5.408 -52.188 1.00 84.94 100 ALA A O 1
ATOM 778 N N . ARG A 1 101 ? 29.263 4.110 -51.290 1.00 83.44 101 ARG A N 1
ATOM 779 C CA . ARG A 1 101 ? 29.424 2.995 -52.242 1.00 83.44 101 ARG A CA 1
ATOM 780 C C . ARG A 1 101 ? 28.955 3.354 -53.650 1.00 83.44 101 ARG A C 1
ATOM 782 O O . ARG A 1 101 ? 29.626 3.003 -54.608 1.00 83.44 101 ARG A O 1
ATOM 789 N N . GLU A 1 102 ? 27.834 4.058 -53.782 1.00 81.94 102 GLU A N 1
ATOM 790 C CA . GLU A 1 102 ? 27.309 4.511 -55.081 1.00 81.94 102 GLU A CA 1
ATOM 791 C C . GLU A 1 102 ? 28.218 5.566 -55.739 1.00 81.94 102 GLU A C 1
ATOM 793 O O . GLU A 1 102 ? 28.333 5.613 -56.962 1.00 81.94 102 GLU A O 1
ATOM 798 N N . ALA A 1 103 ? 28.912 6.378 -54.936 1.00 75.62 103 ALA A N 1
ATOM 799 C CA . ALA A 1 103 ? 29.905 7.343 -55.408 1.00 75.62 103 ALA A CA 1
ATOM 800 C C . ALA A 1 103 ? 31.260 6.708 -55.799 1.00 75.62 103 ALA A C 1
ATOM 802 O O . ALA A 1 103 ? 32.088 7.378 -56.419 1.00 75.62 103 ALA A O 1
ATOM 803 N N . GLN A 1 104 ? 31.506 5.433 -55.472 1.00 63.06 104 GLN A N 1
ATOM 804 C CA . GLN A 1 104 ? 32.716 4.711 -55.875 1.00 63.06 104 GLN A CA 1
ATOM 805 C C . GLN A 1 104 ? 32.526 4.034 -57.248 1.00 63.06 104 GLN A C 1
ATOM 807 O O . GLN A 1 104 ? 31.793 3.057 -57.384 1.00 63.06 104 GLN A O 1
ATOM 812 N N . LYS A 1 105 ? 33.243 4.512 -58.280 1.00 54.62 105 LYS A N 1
ATOM 813 C CA . LYS A 1 105 ? 33.499 3.739 -59.517 1.00 54.62 105 LYS A CA 1
ATOM 814 C C . LYS A 1 105 ? 34.415 2.537 -59.208 1.00 54.62 105 LYS A C 1
ATOM 816 O O . LYS A 1 105 ? 35.237 2.640 -58.297 1.00 54.62 105 LYS A O 1
ATOM 821 N N . PRO A 1 106 ? 34.324 1.413 -59.951 1.00 48.66 106 PRO A N 1
ATOM 822 C CA . PRO A 1 106 ? 35.093 0.212 -59.640 1.00 48.66 106 PRO A CA 1
ATOM 823 C C . PRO A 1 106 ? 36.587 0.475 -59.840 1.00 48.66 106 PRO A C 1
ATOM 825 O O . PRO A 1 106 ? 37.047 0.699 -60.956 1.00 48.66 106 PRO A O 1
ATOM 828 N N . GLY A 1 107 ? 37.332 0.457 -58.739 1.00 49.16 107 GLY A N 1
ATOM 829 C CA . GLY A 1 107 ? 38.779 0.624 -58.755 1.00 49.16 107 GLY A CA 1
ATOM 830 C C . GLY A 1 107 ? 39.305 1.225 -57.464 1.00 49.16 107 GLY A C 1
ATOM 831 O O . GLY A 1 107 ? 39.667 2.393 -57.450 1.00 49.16 107 GLY A O 1
ATOM 832 N N . THR A 1 108 ? 39.307 0.438 -56.385 1.00 41.88 108 THR A N 1
ATOM 833 C CA . THR A 1 108 ? 40.390 0.304 -55.383 1.00 41.88 108 THR A CA 1
ATOM 834 C C . THR A 1 108 ? 39.852 -0.413 -54.145 1.00 41.88 108 THR A C 1
ATOM 836 O O . THR A 1 108 ? 39.011 0.086 -53.404 1.00 41.88 108 THR A O 1
ATOM 839 N N . VAL A 1 109 ? 40.343 -1.634 -53.945 1.00 53.16 109 VAL A N 1
ATOM 840 C CA . VAL A 1 109 ? 40.220 -2.397 -52.704 1.00 53.16 109 VAL A CA 1
ATOM 841 C C . VAL A 1 109 ? 41.146 -1.773 -51.660 1.00 53.16 109 VAL A C 1
ATOM 843 O O . VAL A 1 109 ? 42.361 -1.759 -51.834 1.00 53.16 109 VAL A O 1
ATOM 846 N N . GLY A 1 110 ? 40.563 -1.241 -50.587 1.00 42.28 110 GLY A N 1
ATOM 847 C CA . GLY A 1 110 ? 41.267 -0.796 -49.387 1.00 42.28 110 GLY A CA 1
ATOM 848 C C . GLY A 1 110 ? 40.873 -1.683 -48.210 1.00 42.28 110 GLY A C 1
ATOM 849 O O . GLY A 1 110 ? 39.698 -1.754 -47.858 1.00 42.28 110 GLY A O 1
ATOM 850 N N . ASN A 1 111 ? 41.860 -2.394 -47.669 1.00 40.16 111 ASN A N 1
ATOM 851 C CA . ASN A 1 111 ? 41.745 -3.414 -46.630 1.00 40.16 111 ASN A CA 1
ATOM 852 C C . ASN A 1 111 ? 41.005 -2.956 -45.365 1.00 40.16 111 ASN A C 1
ATOM 854 O O . ASN A 1 111 ? 41.180 -1.840 -44.880 1.00 40.16 111 ASN A O 1
ATOM 858 N N . ALA A 1 112 ? 40.246 -3.892 -44.798 1.00 50.44 112 ALA A N 1
ATOM 859 C CA . ALA A 1 112 ? 39.799 -3.866 -43.416 1.00 50.44 112 ALA A CA 1
ATOM 860 C C . ALA A 1 112 ? 40.955 -4.273 -42.489 1.00 50.44 112 ALA A C 1
ATOM 862 O O . ALA A 1 112 ? 41.558 -5.311 -42.729 1.00 50.44 112 ALA A O 1
ATOM 863 N N . ASP A 1 113 ? 41.211 -3.510 -41.425 1.00 42.47 113 ASP A N 1
ATOM 864 C CA . ASP A 1 113 ? 41.336 -4.056 -40.067 1.00 42.47 113 ASP A CA 1
ATOM 865 C C . ASP A 1 113 ? 41.288 -2.916 -39.036 1.00 42.47 113 ASP A C 1
ATOM 867 O O . ASP A 1 113 ? 41.856 -1.843 -39.233 1.00 42.47 113 ASP A O 1
ATOM 871 N N . GLY A 1 114 ? 40.564 -3.128 -37.946 1.00 39.59 114 GLY A N 1
ATOM 872 C CA . GLY A 1 114 ? 40.285 -2.116 -36.931 1.00 39.59 114 GLY A CA 1
ATOM 873 C C . GLY A 1 114 ? 39.486 -2.711 -35.782 1.00 39.59 114 GLY A C 1
ATOM 874 O O . GLY A 1 114 ? 38.388 -2.253 -35.467 1.00 39.59 114 GLY A O 1
ATOM 875 N N . GLY A 1 115 ? 40.001 -3.799 -35.207 1.00 40.00 115 GLY A N 1
ATOM 876 C CA . GLY A 1 115 ? 39.394 -4.488 -34.077 1.00 40.00 115 GLY A CA 1
ATOM 877 C C . GLY A 1 115 ? 39.266 -3.594 -32.840 1.00 40.00 115 GLY A C 1
ATOM 878 O O . GLY A 1 115 ? 40.237 -3.341 -32.133 1.00 40.00 115 GLY A O 1
ATOM 879 N N . PHE A 1 116 ? 38.040 -3.180 -32.518 1.00 47.59 116 PHE A N 1
ATOM 880 C CA . PHE A 1 116 ? 37.703 -2.668 -31.191 1.00 47.59 116 PHE A CA 1
ATOM 881 C C . PHE A 1 116 ? 37.473 -3.845 -30.238 1.00 47.59 116 PHE A C 1
ATOM 883 O O . PHE A 1 116 ? 36.455 -4.537 -30.315 1.00 47.59 116 PHE A O 1
ATOM 890 N N . ARG A 1 117 ? 38.398 -4.060 -29.297 1.00 48.41 117 ARG A N 1
ATOM 891 C CA . ARG A 1 117 ? 38.157 -4.933 -28.139 1.00 48.41 117 ARG A CA 1
ATOM 892 C C . ARG A 1 117 ? 37.102 -4.289 -27.237 1.00 48.41 117 ARG A C 1
ATOM 894 O O . ARG A 1 117 ? 37.381 -3.308 -26.555 1.00 48.41 117 ARG A O 1
ATOM 901 N N . LYS A 1 118 ? 35.892 -4.854 -27.214 1.00 58.47 118 LYS A N 1
ATOM 902 C CA . LYS A 1 118 ? 34.907 -4.591 -26.154 1.00 58.47 118 LYS A CA 1
ATOM 903 C C . LYS A 1 118 ? 35.259 -5.440 -24.924 1.00 58.47 118 LYS A C 1
ATOM 905 O O . LYS A 1 118 ? 35.501 -6.635 -25.090 1.00 58.47 118 LYS A O 1
ATOM 910 N N . PRO A 1 119 ? 35.278 -4.876 -23.706 1.00 47.75 119 PRO A N 1
ATOM 911 C CA . PRO A 1 119 ? 35.463 -5.667 -22.494 1.00 47.75 119 PRO A CA 1
ATOM 912 C C . PRO A 1 119 ? 34.241 -6.564 -22.232 1.00 47.75 119 PRO A C 1
ATOM 914 O O . PRO A 1 119 ? 33.103 -6.178 -22.508 1.00 47.75 119 PRO A O 1
ATOM 917 N N . ALA A 1 120 ? 34.492 -7.765 -21.707 1.00 59.25 120 ALA A N 1
ATOM 918 C CA . ALA A 1 120 ? 33.481 -8.785 -21.439 1.00 59.25 120 ALA A CA 1
ATOM 919 C C . ALA A 1 120 ? 32.539 -8.385 -20.270 1.00 59.25 120 ALA A C 1
ATOM 921 O O . ALA A 1 120 ? 33.018 -7.845 -19.272 1.00 59.25 120 ALA A O 1
ATOM 922 N N . PRO A 1 121 ? 31.217 -8.658 -20.339 1.00 56.09 121 PRO A N 1
ATOM 923 C CA . PRO A 1 121 ? 30.244 -8.259 -19.304 1.00 56.09 121 PRO A CA 1
ATOM 924 C C . PRO A 1 121 ? 30.196 -9.109 -18.013 1.00 56.09 121 PRO A C 1
ATOM 926 O O . PRO A 1 121 ? 29.295 -8.903 -17.206 1.00 56.09 121 PRO A O 1
ATOM 929 N N . GLY A 1 122 ? 31.105 -10.068 -17.807 1.00 54.00 122 GLY A N 1
ATOM 930 C CA . GLY A 1 122 ? 30.955 -11.112 -16.776 1.00 54.00 122 GLY A CA 1
ATOM 931 C C . GLY A 1 122 ? 31.281 -10.710 -15.331 1.00 54.00 122 GLY A C 1
ATOM 932 O O . GLY A 1 122 ? 30.647 -11.208 -14.407 1.00 54.00 122 GLY A O 1
ATOM 933 N N . ASP A 1 123 ? 32.203 -9.768 -15.114 1.00 55.53 123 ASP A N 1
ATOM 934 C CA . ASP A 1 123 ? 32.847 -9.625 -13.792 1.00 55.53 123 ASP A CA 1
ATOM 935 C C . ASP A 1 123 ? 32.290 -8.502 -12.900 1.00 55.53 123 ASP A C 1
ATOM 937 O O . ASP A 1 123 ? 32.774 -8.279 -11.792 1.00 55.53 123 ASP A O 1
ATOM 941 N N . ARG A 1 124 ? 31.246 -7.781 -13.331 1.00 56.88 124 ARG A N 1
ATOM 942 C CA . ARG A 1 124 ? 30.695 -6.653 -12.544 1.00 56.88 124 ARG A CA 1
ATOM 943 C C . ARG A 1 124 ? 29.609 -7.061 -11.549 1.00 56.88 124 ARG A C 1
ATOM 945 O O . ARG A 1 124 ? 29.402 -6.367 -10.559 1.00 56.88 124 ARG A O 1
ATOM 952 N N . ILE A 1 125 ? 28.937 -8.187 -11.781 1.00 56.81 125 ILE A N 1
ATOM 953 C CA . ILE A 1 125 ? 27.788 -8.622 -10.967 1.00 56.81 125 ILE A CA 1
ATOM 954 C C . ILE A 1 125 ? 28.259 -9.344 -9.693 1.00 56.81 125 ILE A C 1
ATOM 956 O O . ILE A 1 125 ? 27.710 -9.118 -8.616 1.00 56.81 125 ILE A O 1
ATOM 960 N N . ALA A 1 126 ? 29.336 -10.132 -9.777 1.00 54.81 126 ALA A N 1
ATOM 961 C CA . ALA A 1 126 ? 29.916 -10.821 -8.621 1.00 54.81 126 ALA A CA 1
ATOM 962 C C . ALA A 1 126 ? 30.542 -9.845 -7.602 1.00 54.81 126 ALA A C 1
ATOM 964 O O . ALA A 1 126 ? 30.412 -10.036 -6.393 1.00 54.81 126 ALA A O 1
ATOM 965 N N . ALA A 1 127 ? 31.157 -8.757 -8.081 1.00 57.72 127 ALA A N 1
ATOM 966 C CA . ALA A 1 127 ? 31.724 -7.719 -7.221 1.00 57.72 127 ALA A CA 1
ATOM 967 C C . ALA A 1 127 ? 30.636 -6.928 -6.469 1.00 57.72 127 ALA A C 1
ATOM 969 O O . ALA A 1 127 ? 30.774 -6.707 -5.265 1.00 57.72 127 ALA A O 1
ATOM 970 N N . ALA A 1 128 ? 29.526 -6.587 -7.138 1.00 54.28 128 ALA A N 1
ATOM 971 C CA . ALA A 1 128 ? 28.420 -5.826 -6.549 1.00 54.28 128 ALA A CA 1
ATOM 972 C C . ALA A 1 128 ? 27.702 -6.582 -5.413 1.00 54.28 128 ALA A C 1
ATOM 974 O O . ALA A 1 128 ? 27.382 -5.988 -4.384 1.00 54.28 128 ALA A O 1
ATOM 975 N N . LEU A 1 129 ? 27.521 -7.901 -5.545 1.00 55.09 129 LEU A N 1
ATOM 976 C CA . LEU A 1 129 ? 26.899 -8.729 -4.501 1.00 55.09 129 LEU A CA 1
ATOM 977 C C . LEU A 1 129 ? 27.800 -8.897 -3.263 1.00 55.09 129 LEU A C 1
ATOM 979 O O . LEU A 1 129 ? 27.308 -8.940 -2.137 1.00 55.09 129 LEU A O 1
ATOM 983 N N . SER A 1 130 ? 29.126 -8.911 -3.446 1.00 57.38 130 SER A N 1
ATOM 984 C CA . SER A 1 130 ? 30.096 -9.038 -2.345 1.00 57.38 130 SER A CA 1
ATOM 985 C C . SER A 1 130 ? 30.266 -7.766 -1.493 1.00 57.38 130 SER A C 1
ATOM 987 O O . SER A 1 130 ? 30.818 -7.830 -0.389 1.00 57.38 130 SER A O 1
ATOM 989 N N . SER A 1 131 ? 29.813 -6.616 -2.005 1.00 52.88 131 SER A N 1
ATOM 990 C CA . SER A 1 131 ? 29.852 -5.321 -1.313 1.00 52.88 131 SER A CA 1
ATOM 991 C C . SER A 1 131 ? 28.612 -5.069 -0.454 1.00 52.88 131 SER A C 1
ATOM 993 O O . SER A 1 131 ? 28.728 -4.421 0.580 1.00 52.88 131 SER A O 1
ATOM 995 N N . VAL A 1 132 ? 27.450 -5.627 -0.816 1.00 55.78 132 VAL A N 1
ATOM 996 C CA . VAL A 1 132 ? 26.217 -5.504 -0.013 1.00 55.78 132 VAL A CA 1
ATOM 997 C C . VAL A 1 132 ? 26.321 -6.308 1.288 1.00 55.78 132 VAL A C 1
ATOM 999 O O . VAL A 1 132 ? 25.923 -5.825 2.341 1.00 55.78 132 VAL A O 1
ATOM 1002 N N . ALA A 1 133 ? 26.949 -7.488 1.248 1.00 54.00 133 ALA A N 1
ATOM 1003 C CA . ALA A 1 133 ? 27.120 -8.349 2.422 1.00 54.00 133 ALA A CA 1
ATOM 1004 C C . ALA A 1 133 ? 28.075 -7.783 3.494 1.00 54.00 133 ALA A C 1
ATOM 1006 O O . ALA A 1 133 ? 28.001 -8.183 4.650 1.00 54.00 133 ALA A O 1
ATOM 1007 N N . ARG A 1 134 ? 28.975 -6.862 3.124 1.00 56.56 134 ARG A N 1
ATOM 1008 C CA . ARG A 1 134 ? 29.970 -6.266 4.036 1.00 56.56 134 ARG A CA 1
ATOM 1009 C C . ARG A 1 134 ? 29.546 -4.924 4.632 1.00 56.56 134 ARG A C 1
ATOM 1011 O O . ARG A 1 134 ? 30.255 -4.407 5.485 1.00 56.56 134 ARG A O 1
ATOM 1018 N N . LEU A 1 135 ? 28.427 -4.356 4.183 1.00 57.12 135 LEU A N 1
ATOM 1019 C CA . LEU A 1 135 ? 27.984 -3.028 4.612 1.00 57.12 135 LEU A CA 1
ATOM 1020 C C . LEU A 1 135 ? 26.995 -3.075 5.784 1.00 57.12 135 LEU A C 1
ATOM 1022 O O . LEU A 1 135 ? 26.828 -2.075 6.473 1.00 57.12 135 LEU A O 1
ATOM 1026 N N . THR A 1 136 ? 26.326 -4.209 6.012 1.00 62.47 136 THR A N 1
ATOM 1027 C CA . THR A 1 136 ? 25.228 -4.274 6.985 1.00 62.47 136 THR A CA 1
ATOM 1028 C C . THR A 1 136 ? 25.633 -4.777 8.365 1.00 62.47 136 THR A C 1
ATOM 1030 O O . THR A 1 136 ? 24.885 -4.510 9.293 1.00 62.47 136 THR A O 1
ATOM 1033 N N . ASP A 1 137 ? 26.753 -5.502 8.511 1.00 50.91 137 ASP A N 1
ATOM 1034 C CA . ASP A 1 137 ? 27.278 -6.080 9.777 1.00 50.91 137 ASP A CA 1
ATOM 1035 C C . ASP A 1 137 ? 26.216 -6.730 10.703 1.00 50.91 137 ASP A C 1
ATOM 1037 O O . ASP A 1 137 ? 26.392 -6.912 11.906 1.00 50.91 137 ASP A O 1
ATOM 1041 N N . LEU A 1 138 ? 25.080 -7.100 10.114 1.00 55.56 138 LEU A N 1
ATOM 1042 C CA . LEU A 1 138 ? 23.912 -7.674 10.756 1.00 55.56 138 LEU A CA 1
ATOM 1043 C C . LEU A 1 138 ? 23.938 -9.166 10.435 1.00 55.56 138 LEU A C 1
ATOM 1045 O O . LEU A 1 138 ? 23.898 -9.521 9.250 1.00 55.56 138 LEU A O 1
ATOM 1049 N N . PRO A 1 139 ? 24.014 -10.052 11.443 1.00 53.06 139 PRO A N 1
ATOM 1050 C CA . PRO A 1 139 ? 23.985 -11.483 11.201 1.00 53.06 139 PRO A CA 1
ATOM 1051 C C . PRO A 1 139 ? 22.667 -11.843 10.512 1.00 53.06 139 PRO A C 1
ATOM 1053 O O . PRO A 1 139 ? 21.581 -11.683 11.073 1.00 53.06 139 PRO A O 1
ATOM 1056 N N . ALA A 1 140 ? 22.764 -12.317 9.270 1.00 51.31 140 ALA A N 1
ATOM 1057 C CA . ALA A 1 140 ? 21.625 -12.855 8.552 1.00 51.31 140 ALA A CA 1
ATOM 1058 C C . ALA A 1 140 ? 21.088 -14.070 9.324 1.00 51.31 140 ALA A C 1
ATOM 1060 O O . ALA A 1 140 ? 21.785 -15.071 9.476 1.00 51.31 140 ALA A O 1
ATOM 1061 N N . GLY A 1 141 ? 19.846 -13.980 9.804 1.00 55.38 141 GLY A N 1
ATOM 1062 C CA . GLY A 1 141 ? 19.099 -15.150 10.265 1.00 55.38 141 GLY A CA 1
ATOM 1063 C C . GLY A 1 141 ? 19.021 -15.395 11.771 1.00 55.38 141 GLY A C 1
ATOM 1064 O O . GLY A 1 141 ? 18.780 -16.539 12.152 1.00 55.38 141 GLY A O 1
ATOM 1065 N N . LYS A 1 142 ? 19.146 -14.383 12.645 1.00 56.03 142 LYS A N 1
ATOM 1066 C CA . LYS A 1 142 ? 18.645 -14.574 14.018 1.00 56.03 142 LYS A CA 1
ATOM 1067 C C . LYS A 1 142 ? 17.102 -14.581 13.978 1.00 56.03 142 LYS A C 1
ATOM 1069 O O . LYS A 1 142 ? 16.529 -13.621 13.456 1.00 56.03 142 LYS A O 1
ATOM 1074 N N . PRO A 1 143 ? 16.420 -15.643 14.448 1.00 60.72 143 PRO A N 1
ATOM 1075 C CA . PRO A 1 143 ? 14.963 -15.632 14.569 1.00 60.72 143 PRO A CA 1
ATOM 1076 C C . PRO A 1 143 ? 14.536 -14.449 15.446 1.00 60.72 143 PRO A C 1
ATOM 1078 O O . PRO A 1 143 ? 15.275 -14.060 16.351 1.00 60.72 143 PRO A O 1
ATOM 1081 N N . ARG A 1 144 ? 13.377 -13.846 15.149 1.00 62.66 144 ARG A N 1
ATOM 1082 C CA . ARG A 1 144 ? 12.823 -12.766 15.978 1.00 62.66 144 ARG A CA 1
ATOM 1083 C C . ARG A 1 144 ? 12.692 -13.287 17.412 1.00 62.66 144 ARG A C 1
ATOM 1085 O O . ARG A 1 144 ? 12.034 -14.303 17.620 1.00 62.66 144 ARG A O 1
ATOM 1092 N N . ASP A 1 145 ? 13.358 -12.628 18.361 1.00 76.88 145 ASP A N 1
ATOM 1093 C CA . ASP A 1 145 ? 13.261 -12.967 19.782 1.00 76.88 145 ASP A CA 1
ATOM 1094 C C . ASP A 1 145 ? 11.788 -12.787 20.213 1.00 76.88 145 ASP A C 1
ATOM 1096 O O . ASP A 1 145 ? 11.175 -11.768 19.894 1.00 76.88 145 ASP A O 1
ATOM 1100 N N . ASN A 1 146 ? 11.200 -13.794 20.869 1.00 77.88 146 ASN A N 1
ATOM 1101 C CA . ASN A 1 146 ? 9.760 -13.837 21.181 1.00 77.88 146 ASN A CA 1
ATOM 1102 C C . ASN A 1 146 ? 9.313 -12.619 22.014 1.00 77.88 146 ASN A C 1
ATOM 1104 O O . ASN A 1 146 ? 8.268 -12.029 21.758 1.00 77.88 146 ASN A O 1
ATOM 1108 N N . ASP A 1 147 ? 10.186 -12.159 22.911 1.00 80.50 147 ASP A N 1
ATOM 1109 C CA . ASP A 1 147 ? 10.001 -10.958 23.730 1.00 80.50 147 ASP A CA 1
ATOM 1110 C C . ASP A 1 147 ? 9.774 -9.689 22.885 1.00 80.50 147 ASP A C 1
ATOM 1112 O O . ASP A 1 147 ? 9.033 -8.792 23.283 1.00 80.50 147 ASP A O 1
ATOM 1116 N N . LEU A 1 148 ? 10.385 -9.593 21.695 1.00 84.00 148 LEU A N 1
ATOM 1117 C CA . LEU A 1 148 ? 10.182 -8.453 20.795 1.00 84.00 148 LEU A CA 1
ATOM 1118 C C . LEU A 1 148 ? 8.784 -8.473 20.178 1.00 84.00 148 LEU A C 1
ATOM 1120 O O . LEU A 1 148 ? 8.175 -7.417 20.027 1.00 84.00 148 LEU A O 1
ATOM 1124 N N . VAL A 1 149 ? 8.269 -9.661 19.855 1.00 85.94 149 VAL A N 1
ATOM 1125 C CA . VAL A 1 149 ? 6.909 -9.824 19.328 1.00 85.94 149 VAL A CA 1
ATOM 1126 C C . VAL A 1 149 ? 5.891 -9.425 20.394 1.00 85.94 149 VAL A C 1
ATOM 1128 O O . VAL A 1 149 ? 5.005 -8.622 20.117 1.00 85.94 149 VAL A O 1
ATOM 1131 N N . GLU A 1 150 ? 6.066 -9.890 21.632 1.00 86.50 150 GLU A N 1
ATOM 1132 C CA . GLU A 1 150 ? 5.187 -9.531 22.753 1.00 86.50 150 GLU A CA 1
ATOM 1133 C C . GLU A 1 150 ? 5.200 -8.019 23.044 1.00 86.50 150 GLU A C 1
ATOM 1135 O O . GLU A 1 150 ? 4.154 -7.411 23.287 1.00 86.50 150 GLU A O 1
ATOM 1140 N N . LEU A 1 151 ? 6.368 -7.370 22.968 1.00 91.31 151 LEU A N 1
ATOM 1141 C CA . LEU A 1 151 ? 6.485 -5.916 23.119 1.00 91.31 151 LEU A CA 1
ATOM 1142 C C . LEU A 1 151 ? 5.805 -5.149 21.976 1.00 91.31 151 LEU A C 1
ATOM 1144 O O . LEU A 1 151 ? 5.161 -4.122 22.219 1.00 91.31 151 LEU A O 1
ATOM 1148 N N . GLU A 1 152 ? 5.934 -5.625 20.737 1.00 88.94 152 GLU A N 1
ATOM 1149 C CA . GLU A 1 152 ? 5.249 -5.050 19.576 1.00 88.94 152 GLU A CA 1
ATOM 1150 C C . GLU A 1 152 ? 3.726 -5.170 19.712 1.00 88.94 152 GLU A C 1
ATOM 1152 O O . GLU A 1 152 ? 3.012 -4.187 19.479 1.00 88.94 152 GLU A O 1
ATOM 1157 N N . GLU A 1 153 ? 3.233 -6.333 20.145 1.00 90.00 153 GLU A N 1
ATOM 1158 C CA . GLU A 1 153 ? 1.816 -6.583 20.419 1.00 90.00 153 GLU A CA 1
ATOM 1159 C C . GLU A 1 153 ? 1.292 -5.692 21.547 1.00 90.00 153 GLU A C 1
ATOM 1161 O O . GLU A 1 153 ? 0.265 -5.027 21.380 1.00 90.00 153 GLU A O 1
ATOM 1166 N N . PHE A 1 154 ? 2.021 -5.591 22.661 1.00 92.44 154 PHE A N 1
ATOM 1167 C CA . PHE A 1 154 ? 1.668 -4.697 23.762 1.00 92.44 154 PHE A CA 1
ATOM 1168 C C . PHE A 1 154 ? 1.623 -3.231 23.308 1.00 92.44 154 PHE A C 1
ATOM 1170 O O . PHE A 1 154 ? 0.677 -2.495 23.609 1.00 92.44 154 PHE A O 1
ATOM 1177 N N . GLY A 1 155 ? 2.616 -2.803 22.526 1.00 92.81 155 GLY A N 1
ATOM 1178 C CA . GLY A 1 155 ? 2.659 -1.467 21.941 1.00 92.81 155 GLY A CA 1
ATOM 1179 C C . GLY A 1 155 ? 1.494 -1.206 20.984 1.00 92.81 155 GLY A C 1
ATOM 1180 O O . GLY A 1 155 ? 0.912 -0.120 21.007 1.00 92.81 155 GLY A O 1
ATOM 1181 N N . ARG A 1 156 ? 1.117 -2.198 20.169 1.00 93.50 156 ARG A N 1
ATOM 1182 C CA . ARG A 1 156 ? -0.063 -2.132 19.295 1.00 93.50 156 ARG A CA 1
ATOM 1183 C C . ARG A 1 156 ? -1.336 -1.986 20.116 1.00 93.50 156 ARG A C 1
ATOM 1185 O O . ARG A 1 156 ? -2.120 -1.082 19.841 1.00 93.50 156 ARG A O 1
ATOM 1192 N N . GLN A 1 157 ? -1.508 -2.805 21.149 1.00 94.44 157 GLN A N 1
ATOM 1193 C CA . GLN A 1 157 ? -2.691 -2.750 21.999 1.00 94.44 157 GLN A CA 1
ATOM 1194 C C . GLN A 1 157 ? -2.846 -1.381 22.664 1.00 94.44 157 GLN A C 1
ATOM 1196 O O . GLN A 1 157 ? -3.936 -0.815 22.656 1.00 94.44 157 GLN A O 1
ATOM 1201 N N . ARG A 1 158 ? -1.750 -0.807 23.171 1.00 95.69 158 ARG A N 1
ATOM 1202 C CA . ARG A 1 158 ? -1.769 0.525 23.782 1.00 95.69 158 ARG A CA 1
ATOM 1203 C C . ARG A 1 158 ? -2.176 1.620 22.795 1.00 95.69 158 ARG A C 1
ATOM 1205 O O . ARG A 1 158 ? -3.020 2.441 23.130 1.00 95.69 158 ARG A O 1
ATOM 1212 N N . ARG A 1 159 ? -1.640 1.604 21.567 1.00 96.00 159 ARG A N 1
ATOM 1213 C CA . ARG A 1 159 ? -2.033 2.565 20.518 1.00 96.00 159 ARG A CA 1
ATOM 1214 C C . ARG A 1 159 ? -3.520 2.472 20.180 1.00 96.00 159 ARG A C 1
ATOM 1216 O O . ARG A 1 159 ? -4.170 3.502 20.015 1.00 96.00 159 ARG A O 1
ATOM 1223 N N . ILE A 1 160 ? -4.056 1.254 20.094 1.00 96.12 160 ILE A N 1
ATOM 1224 C CA . ILE A 1 160 ? -5.485 1.034 19.847 1.00 96.12 160 ILE A CA 1
ATOM 1225 C C . ILE A 1 160 ? -6.315 1.617 20.998 1.00 96.12 160 ILE A C 1
ATOM 1227 O O . ILE A 1 160 ? -7.305 2.307 20.754 1.00 96.12 160 ILE A O 1
ATOM 1231 N N . ASP A 1 161 ? -5.901 1.379 22.241 1.00 95.25 161 ASP A N 1
ATOM 1232 C CA . ASP A 1 161 ? -6.601 1.860 23.433 1.00 95.25 161 ASP A CA 1
ATOM 1233 C C . ASP A 1 161 ? -6.582 3.397 23.521 1.00 95.25 161 ASP A C 1
ATOM 1235 O O . ASP A 1 161 ? -7.618 4.010 23.795 1.00 95.25 161 ASP A O 1
ATOM 1239 N N . ASP A 1 162 ? -5.453 4.027 23.188 1.00 96.12 162 ASP A N 1
ATOM 1240 C CA . ASP A 1 162 ? -5.324 5.486 23.106 1.00 96.12 162 ASP A CA 1
ATOM 1241 C C . ASP A 1 162 ? -6.255 6.068 22.025 1.00 96.12 162 ASP A C 1
ATOM 1243 O O . ASP A 1 162 ? -7.010 7.011 22.282 1.00 96.12 162 ASP A O 1
ATOM 1247 N N . ARG A 1 163 ? -6.279 5.470 20.821 1.00 95.94 163 ARG A N 1
ATOM 1248 C CA . ARG A 1 163 ? -7.196 5.878 19.737 1.00 95.94 163 ARG A CA 1
ATOM 1249 C C . ARG A 1 163 ? -8.662 5.738 20.151 1.00 95.94 163 ARG A C 1
ATOM 1251 O O . ARG A 1 163 ? -9.472 6.623 19.869 1.00 95.94 163 ARG A O 1
ATOM 1258 N N . LEU A 1 164 ? -9.008 4.652 20.839 1.00 95.50 164 LEU A N 1
ATOM 1259 C CA . LEU A 1 164 ? -10.359 4.398 21.337 1.00 95.50 164 LEU A CA 1
ATOM 1260 C C . LEU A 1 164 ? -10.795 5.467 22.352 1.00 95.50 164 LEU A C 1
ATOM 1262 O O . LEU A 1 164 ? -11.930 5.948 22.292 1.00 95.50 164 LEU A O 1
ATOM 1266 N N . ALA A 1 165 ? -9.899 5.868 23.258 1.00 95.12 165 ALA A N 1
ATOM 1267 C CA . ALA A 1 165 ? -10.158 6.920 24.240 1.00 95.12 165 ALA A CA 1
ATOM 1268 C C . ALA A 1 165 ? -10.382 8.295 23.583 1.00 95.12 165 ALA A C 1
ATOM 1270 O O . ALA A 1 165 ? -11.307 9.023 23.971 1.00 95.12 165 ALA A O 1
ATOM 1271 N N . THR A 1 166 ? -9.600 8.630 22.552 1.00 94.88 166 THR A N 1
ATOM 1272 C CA . THR A 1 166 ? -9.796 9.854 21.760 1.00 94.88 166 THR A CA 1
ATOM 1273 C C . THR A 1 166 ? -11.164 9.858 21.080 1.00 94.88 166 THR A C 1
ATOM 1275 O O . THR A 1 166 ? -11.940 10.793 21.280 1.00 94.88 166 THR A O 1
ATOM 1278 N N . LEU A 1 167 ? -11.525 8.780 20.375 1.00 93.69 167 LEU A N 1
ATOM 1279 C CA . LEU A 1 167 ? -12.817 8.677 19.681 1.00 93.69 167 LEU A CA 1
ATOM 1280 C C . LEU A 1 167 ? -14.014 8.785 20.637 1.00 93.69 167 LEU A C 1
ATOM 1282 O O . LEU A 1 167 ? -15.026 9.406 20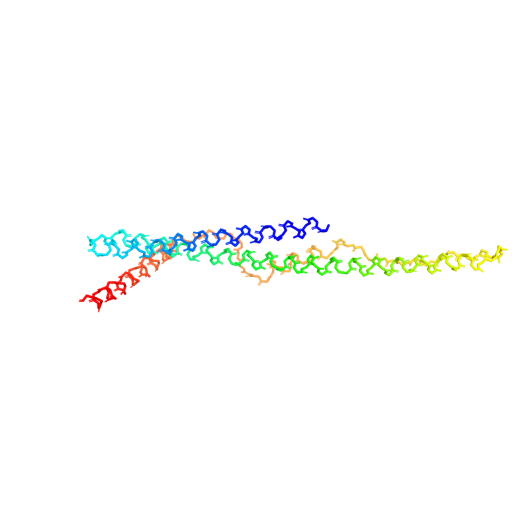.307 1.00 93.69 167 LEU A O 1
ATOM 1286 N N . ARG A 1 168 ? -13.909 8.230 21.851 1.00 90.81 168 ARG A N 1
ATOM 1287 C CA . ARG A 1 168 ? -14.942 8.418 22.886 1.00 90.81 168 ARG A CA 1
ATOM 1288 C C . ARG A 1 168 ? -15.079 9.866 23.313 1.00 90.81 168 ARG A C 1
ATOM 1290 O O . ARG A 1 168 ? -16.199 10.348 23.470 1.00 90.81 168 ARG A O 1
ATOM 1297 N N . SER A 1 169 ? -13.955 10.538 23.529 1.00 92.81 169 SER A N 1
ATOM 1298 C CA . SER A 1 169 ? -13.938 11.937 23.952 1.00 92.81 169 SER A CA 1
ATOM 1299 C C . SER A 1 169 ? -14.574 12.831 22.884 1.00 92.81 169 SER A C 1
ATOM 1301 O O . SER A 1 169 ? -15.412 13.672 23.207 1.00 92.81 169 SER A O 1
ATOM 1303 N N . GLU A 1 170 ? -14.279 12.573 21.609 1.00 91.06 170 GLU A N 1
ATOM 1304 C CA . GLU A 1 170 ? -14.901 13.252 20.467 1.00 91.06 170 GLU A CA 1
ATOM 1305 C C . GLU A 1 170 ? -16.413 13.002 20.379 1.00 91.06 170 GLU A C 1
ATOM 1307 O O . GLU A 1 170 ? -17.188 13.941 20.190 1.00 91.06 170 GLU A O 1
ATOM 1312 N N . LEU A 1 171 ? -16.859 11.752 20.550 1.00 89.50 171 LEU A N 1
ATOM 1313 C CA . LEU A 1 171 ? -18.285 11.406 20.550 1.00 89.50 171 LEU A CA 1
ATOM 1314 C C . LEU A 1 171 ? -19.035 12.035 21.726 1.00 89.50 171 LEU A C 1
ATOM 1316 O O . LEU A 1 171 ? -20.174 12.469 21.559 1.00 89.50 171 LEU A O 1
ATOM 1320 N N . LYS A 1 172 ? -18.407 12.101 22.904 1.00 87.81 172 LYS A N 1
ATOM 1321 C CA . LYS A 1 172 ? -18.975 12.758 24.084 1.00 87.81 172 LYS A CA 1
ATOM 1322 C C . LYS A 1 172 ? -19.056 14.274 23.902 1.00 87.81 172 LYS A C 1
ATOM 1324 O O . LYS A 1 172 ? -20.019 14.863 24.363 1.00 87.81 172 LYS A O 1
ATOM 1329 N N . SER A 1 173 ? -18.084 14.885 23.222 1.00 85.50 173 SER A N 1
ATOM 1330 C CA . SER A 1 173 ? -18.086 16.322 22.915 1.00 85.50 173 SER A CA 1
ATOM 1331 C C . SER A 1 173 ? -19.085 16.723 21.822 1.00 85.50 173 SER A C 1
ATOM 1333 O O . SER A 1 173 ? -19.390 17.907 21.704 1.00 85.50 173 SER A O 1
ATOM 1335 N N . LYS A 1 174 ? -19.542 15.780 20.988 1.00 74.81 174 LYS A N 1
ATOM 1336 C CA . LYS A 1 174 ? -20.533 16.016 19.921 1.00 74.81 174 LYS A CA 1
ATOM 1337 C C . LYS A 1 174 ? -21.989 15.785 20.356 1.00 74.81 174 LYS A C 1
ATOM 1339 O O . LYS A 1 174 ? -22.882 16.055 19.557 1.00 74.81 174 LYS A O 1
ATOM 1344 N N . LYS A 1 175 ? -22.218 15.258 21.562 1.00 56.56 175 LYS A N 1
ATOM 1345 C CA . LYS A 1 175 ? -23.543 15.140 22.192 1.00 56.56 175 LYS A CA 1
ATOM 1346 C C . LYS A 1 175 ? -23.834 16.370 23.039 1.00 56.56 175 LYS A C 1
ATOM 1348 O O . LYS A 1 175 ? -25.020 16.754 23.072 1.00 56.56 175 LYS A O 1
#